Protein AF-H1PMN9-F1 (afdb_monomer_lite)

Radius of gyration: 18.44 Å; chains: 1; bounding box: 35×22×54 Å

Foldseek 3Di:
DPDDDPVLQDQDPVRDTQCLVVQLVVVLVVCVVVVNSVVDDSVNSSVVSVVVSVVVVVVVVVVVCVPPVQQDPVGDGVPVD

pLDDT: mean 85.69, std 13.82, range [52.06, 98.12]

Sequence (81 aa):
MPEPHDFLSTTQKDGTEFQAKEIYTETWEWLKEVGVSQKVPTPLIERYTMCAARWIQCEELTSKFHKSDQTDVYGYNLWDM

Secondary structure (DSSP, 8-state):
-PPPPGGGGPBPTTSPBPTHHHHHHHHHHHHHHTT-GGGS-HHHHHHHHHHHHHHHHHHHHHHHHHHHTTB-TTS-BTT--

Structure (mmCIF, N/CA/C/O backbone):
data_AF-H1PMN9-F1
#
_entry.id   AF-H1PMN9-F1
#
loop_
_atom_site.group_PDB
_atom_site.id
_atom_site.type_symbol
_atom_site.label_atom_id
_atom_site.label_alt_id
_atom_site.label_comp_id
_atom_site.label_asym_id
_atom_site.label_entity_id
_atom_site.label_seq_id
_atom_site.pdbx_PDB_ins_code
_atom_site.Cartn_x
_atom_site.Cartn_y
_atom_site.Cartn_z
_atom_site.occupancy
_atom_site.B_iso_or_equiv
_atom_site.auth_seq_id
_atom_site.auth_comp_id
_atom_site.auth_asym_id
_atom_site.auth_atom_id
_atom_site.pdbx_PDB_model_num
ATOM 1 N N . MET A 1 1 ? -5.368 10.404 11.280 1.00 86.94 1 MET A N 1
ATOM 2 C CA . MET A 1 1 ? -4.881 9.128 10.737 1.00 86.94 1 MET A CA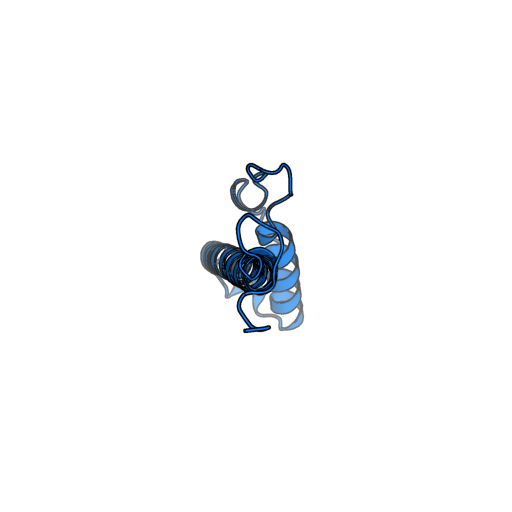 1
ATOM 3 C C . MET A 1 1 ? -3.793 8.602 11.655 1.00 86.94 1 MET A C 1
ATOM 5 O O . MET A 1 1 ? -3.007 9.431 12.101 1.00 86.94 1 MET A O 1
ATOM 9 N N . PRO A 1 2 ? -3.771 7.304 12.001 1.00 91.00 2 PRO A N 1
ATOM 10 C CA . PRO A 1 2 ? -2.620 6.685 12.655 1.00 91.00 2 PRO A CA 1
ATOM 11 C C . PRO A 1 2 ? -1.375 6.830 11.780 1.00 91.00 2 PRO A C 1
ATOM 13 O O . PRO A 1 2 ? -1.490 6.780 10.553 1.00 91.00 2 PRO A O 1
ATOM 16 N N . GLU A 1 3 ? -0.215 7.014 12.399 1.00 93.38 3 GLU A N 1
ATOM 17 C CA . GLU A 1 3 ? 1.052 7.096 11.674 1.00 93.38 3 GLU A CA 1
ATOM 18 C C . GLU A 1 3 ? 1.293 5.788 10.893 1.00 93.38 3 GLU A C 1
ATOM 20 O O . GLU A 1 3 ? 1.235 4.716 11.502 1.00 93.38 3 GLU A O 1
ATOM 25 N N . PRO A 1 4 ? 1.476 5.848 9.559 1.00 91.94 4 PRO A N 1
ATOM 26 C CA . PRO A 1 4 ? 1.777 4.665 8.762 1.00 91.94 4 PRO A CA 1
ATOM 27 C C . PRO A 1 4 ? 3.187 4.165 9.065 1.00 91.94 4 PRO A C 1
ATOM 29 O O . PRO A 1 4 ? 4.103 4.963 9.250 1.00 91.94 4 PRO A O 1
ATOM 32 N N . HIS A 1 5 ? 3.389 2.849 9.028 1.00 94.38 5 HIS A N 1
ATOM 33 C CA . HIS A 1 5 ? 4.738 2.294 9.126 1.00 94.38 5 HIS A CA 1
ATOM 34 C C . HIS A 1 5 ? 5.646 2.731 7.960 1.00 94.38 5 HIS A C 1
ATOM 36 O O . HIS A 1 5 ? 5.221 2.784 6.802 1.00 94.38 5 HIS A O 1
ATOM 42 N N . ASP A 1 6 ? 6.937 2.928 8.250 1.00 92.06 6 ASP A N 1
ATOM 43 C CA . ASP A 1 6 ? 7.956 3.405 7.298 1.00 92.06 6 ASP A CA 1
ATOM 44 C C . ASP A 1 6 ? 8.046 2.582 6.003 1.00 92.06 6 ASP A C 1
ATOM 46 O O . ASP A 1 6 ? 8.330 3.115 4.926 1.00 92.06 6 ASP A O 1
ATOM 50 N N . PHE A 1 7 ? 7.767 1.275 6.072 1.00 88.38 7 PHE A N 1
ATOM 51 C CA . PHE A 1 7 ? 7.838 0.395 4.902 1.00 88.38 7 PHE A CA 1
ATOM 52 C C . PHE A 1 7 ? 6.826 0.766 3.802 1.00 88.38 7 PHE A C 1
ATOM 54 O O . PHE A 1 7 ? 7.032 0.420 2.639 1.00 88.38 7 PHE A O 1
ATOM 61 N N . LEU A 1 8 ? 5.759 1.501 4.139 1.00 89.25 8 LEU A N 1
ATOM 62 C CA . LEU A 1 8 ? 4.779 2.018 3.177 1.00 89.25 8 LEU A CA 1
ATOM 63 C C . LEU A 1 8 ? 5.338 3.153 2.313 1.00 89.25 8 LEU A C 1
ATOM 65 O O . LEU A 1 8 ? 4.775 3.442 1.264 1.00 89.25 8 LEU A O 1
ATOM 69 N N . SER A 1 9 ? 6.440 3.774 2.742 1.00 87.56 9 SER A N 1
ATOM 70 C CA . SER A 1 9 ? 7.090 4.909 2.069 1.00 87.56 9 SER A CA 1
ATOM 71 C C . SER A 1 9 ? 8.492 4.565 1.552 1.00 87.56 9 SER A C 1
ATOM 73 O O . SER A 1 9 ? 9.267 5.455 1.219 1.00 87.56 9 SER A O 1
ATOM 75 N N . THR A 1 10 ? 8.868 3.283 1.532 1.00 88.81 10 THR A N 1
ATOM 76 C CA . THR A 1 10 ? 10.225 2.868 1.147 1.00 88.81 10 THR A CA 1
ATOM 77 C C . THR A 1 10 ? 10.518 3.213 -0.311 1.00 88.81 10 THR A C 1
ATOM 79 O O . THR A 1 10 ? 9.756 2.845 -1.200 1.00 88.81 10 THR A O 1
ATOM 82 N N . THR A 1 11 ? 11.654 3.861 -0.571 1.00 85.69 11 THR A N 1
ATOM 83 C CA . THR A 1 11 ? 12.129 4.125 -1.934 1.00 85.69 11 THR A CA 1
ATOM 84 C C . THR A 1 11 ? 12.407 2.818 -2.672 1.00 85.69 11 THR A C 1
ATOM 86 O O . THR A 1 11 ? 13.063 1.909 -2.154 1.00 85.69 11 THR A O 1
ATOM 89 N N . GLN A 1 12 ? 11.902 2.711 -3.895 1.00 82.19 12 GLN A N 1
ATOM 90 C CA . GLN A 1 12 ? 12.118 1.553 -4.747 1.00 82.19 12 GLN A CA 1
ATOM 91 C C . GLN A 1 12 ? 1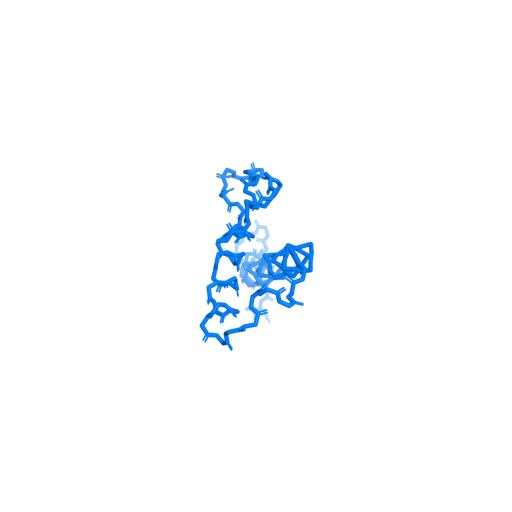3.534 1.547 -5.342 1.00 82.19 12 GLN A C 1
ATOM 93 O O . GLN A 1 12 ? 14.254 2.544 -5.309 1.00 82.19 12 GLN A O 1
ATOM 98 N N . LYS A 1 13 ? 13.955 0.407 -5.909 1.00 82.88 13 LYS A N 1
ATOM 99 C CA . LYS A 1 13 ? 15.295 0.264 -6.516 1.00 82.88 13 LYS A CA 1
ATOM 100 C C . LYS A 1 13 ? 15.555 1.258 -7.654 1.00 82.88 13 LYS A C 1
ATOM 102 O O . LYS A 1 13 ? 16.709 1.583 -7.903 1.00 82.88 13 LYS A O 1
ATOM 107 N N . ASP A 1 14 ? 14.508 1.699 -8.340 1.00 80.50 14 ASP A N 1
ATOM 108 C CA . ASP A 1 14 ? 14.562 2.673 -9.434 1.00 80.50 14 ASP A CA 1
ATOM 109 C C . ASP A 1 14 ? 14.481 4.135 -8.954 1.00 80.50 14 ASP A C 1
ATOM 111 O O . ASP A 1 14 ? 14.465 5.051 -9.772 1.00 80.50 14 ASP A O 1
ATOM 115 N N . GLY A 1 15 ? 14.459 4.365 -7.635 1.00 80.50 15 GLY A N 1
ATOM 116 C CA . GLY A 1 15 ? 14.390 5.693 -7.030 1.00 80.50 15 GLY A CA 1
ATOM 117 C C . GLY A 1 15 ? 12.978 6.266 -6.903 1.00 80.50 15 GLY A C 1
ATOM 118 O O . GLY A 1 15 ? 12.832 7.358 -6.359 1.00 80.50 15 GLY A O 1
ATOM 119 N N . THR A 1 16 ? 11.942 5.558 -7.362 1.00 78.69 16 THR A N 1
ATOM 120 C CA . THR A 1 16 ? 10.553 6.010 -7.210 1.00 78.69 16 THR A CA 1
ATOM 121 C C . THR A 1 16 ? 10.055 5.819 -5.776 1.00 78.69 16 THR A C 1
ATOM 123 O O . THR A 1 16 ? 10.489 4.910 -5.056 1.00 78.69 16 THR A O 1
ATOM 126 N N . GLU A 1 17 ? 9.152 6.693 -5.326 1.00 78.25 17 GLU A N 1
ATOM 127 C CA . GLU A 1 17 ? 8.456 6.478 -4.059 1.00 78.25 17 GLU A CA 1
ATOM 128 C C . GLU A 1 17 ? 7.416 5.370 -4.204 1.00 78.25 17 GLU A C 1
ATOM 130 O O . GLU A 1 17 ? 6.717 5.251 -5.212 1.00 78.25 17 GLU A O 1
ATOM 135 N N . PHE A 1 18 ? 7.304 4.540 -3.173 1.00 85.38 18 PHE A N 1
ATOM 136 C CA . PHE A 1 18 ? 6.335 3.463 -3.179 1.00 85.38 18 PHE A CA 1
ATOM 137 C C . PHE A 1 18 ? 4.923 3.998 -2.902 1.00 85.38 18 PHE A C 1
ATOM 139 O O . PHE A 1 18 ? 4.654 4.552 -1.839 1.00 85.38 18 PHE A O 1
ATOM 146 N N . GLN A 1 19 ? 4.005 3.776 -3.850 1.00 90.81 19 GLN A N 1
ATOM 147 C CA . GLN A 1 19 ? 2.622 4.292 -3.844 1.00 90.81 19 GLN A CA 1
ATOM 148 C C . GLN A 1 19 ? 1.778 3.884 -2.618 1.00 90.81 19 GLN A C 1
ATOM 150 O O . GLN 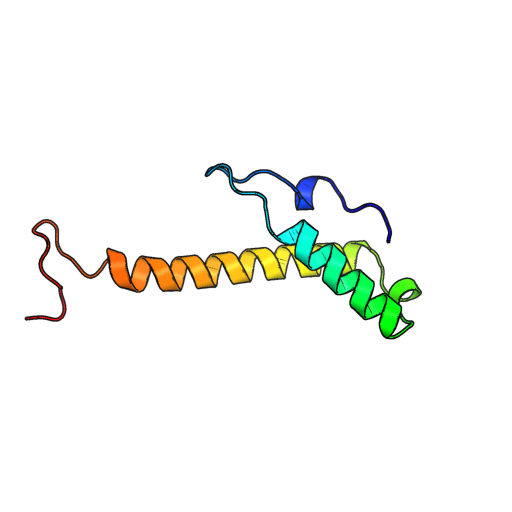A 1 19 ? 0.713 4.447 -2.379 1.00 90.81 19 GLN A O 1
ATOM 155 N N . ALA A 1 20 ? 2.222 2.914 -1.813 1.00 93.62 20 ALA A N 1
ATOM 156 C CA . ALA A 1 20 ? 1.446 2.389 -0.690 1.00 93.62 20 ALA A CA 1
ATOM 157 C C . ALA A 1 20 ? 1.093 3.455 0.370 1.00 93.62 20 ALA A C 1
ATOM 159 O O . ALA A 1 20 ? 0.037 3.357 0.999 1.00 93.62 20 ALA A O 1
ATOM 160 N N . LYS A 1 21 ? 1.932 4.485 0.553 1.00 93.38 21 LYS A N 1
ATOM 161 C CA . LYS A 1 21 ? 1.658 5.611 1.463 1.00 93.38 21 LYS A CA 1
ATOM 162 C C . LYS A 1 21 ? 0.479 6.476 1.008 1.00 93.38 21 LYS A C 1
ATOM 164 O O . LYS A 1 21 ? -0.345 6.882 1.830 1.00 93.38 21 LYS A O 1
ATOM 169 N N . GLU A 1 22 ? 0.402 6.760 -0.287 1.00 94.25 22 GLU A N 1
ATOM 170 C CA . GLU A 1 22 ? -0.670 7.567 -0.876 1.00 94.25 22 GLU A CA 1
ATOM 171 C C . GLU A 1 22 ? -2.003 6.826 -0.754 1.00 94.25 22 GLU A C 1
ATOM 173 O O . GLU A 1 22 ? -2.936 7.336 -0.136 1.00 94.25 22 GLU A O 1
ATOM 178 N N . ILE A 1 23 ? -2.025 5.548 -1.152 1.00 96.75 23 ILE A N 1
ATOM 179 C CA . ILE A 1 23 ? -3.204 4.676 -1.026 1.00 96.75 23 ILE A CA 1
ATOM 180 C C . ILE A 1 23 ? -3.656 4.569 0.438 1.00 96.75 23 ILE A C 1
ATOM 182 O O . ILE A 1 23 ? -4.854 4.526 0.717 1.00 96.75 23 ILE A O 1
ATOM 186 N N . TYR A 1 24 ? -2.723 4.529 1.398 1.00 97.06 24 TYR A N 1
ATOM 187 C CA . TYR A 1 24 ? -3.057 4.503 2.827 1.00 97.06 24 TYR A CA 1
ATOM 188 C C . TYR A 1 24 ? -3.788 5.768 3.268 1.00 97.06 24 TYR A C 1
ATOM 190 O O . TYR A 1 24 ? -4.813 5.672 3.947 1.00 97.06 24 TYR A O 1
ATOM 198 N N . THR A 1 25 ? -3.286 6.928 2.844 1.00 96.00 25 THR A N 1
ATOM 199 C CA . THR A 1 25 ? -3.888 8.229 3.149 1.00 96.00 25 THR A CA 1
ATOM 200 C C . THR A 1 25 ? -5.305 8.314 2.594 1.00 96.00 25 THR A C 1
ATOM 202 O O . THR A 1 25 ? -6.246 8.508 3.364 1.00 96.00 25 THR A O 1
ATOM 205 N N . GLU A 1 26 ? -5.476 8.043 1.301 1.00 97.19 26 GLU A N 1
ATOM 206 C CA . GLU A 1 26 ? -6.778 8.086 0.628 1.00 97.19 26 GLU A CA 1
ATOM 207 C C . GLU A 1 26 ? -7.780 7.097 1.238 1.00 97.19 26 GLU A C 1
ATOM 209 O O . GLU A 1 26 ? -8.930 7.439 1.519 1.00 97.19 26 GLU A O 1
ATOM 214 N N . THR A 1 27 ? -7.339 5.864 1.512 1.00 97.69 27 THR A N 1
ATOM 215 C CA . THR A 1 27 ? -8.203 4.831 2.101 1.00 97.69 27 THR A CA 1
ATOM 216 C C . THR A 1 27 ? -8.667 5.238 3.495 1.00 97.69 27 THR A C 1
ATOM 218 O O . THR A 1 27 ? -9.835 5.059 3.844 1.00 97.69 27 THR A O 1
ATOM 221 N N . TRP A 1 28 ? -7.770 5.784 4.321 1.00 97.62 28 TRP A N 1
ATOM 222 C CA . TRP A 1 28 ? -8.132 6.219 5.664 1.00 97.62 28 TRP A CA 1
ATOM 223 C C . TRP A 1 28 ? -9.067 7.432 5.645 1.00 97.62 28 TRP A C 1
ATOM 225 O O . TRP A 1 28 ? -10.002 7.494 6.450 1.00 97.62 28 TRP A O 1
ATOM 235 N N . GLU A 1 29 ? -8.838 8.379 4.736 1.00 97.88 29 GLU A N 1
ATOM 236 C CA . GLU A 1 29 ? -9.706 9.540 4.535 1.00 97.88 29 GLU A CA 1
ATOM 237 C C . GLU A 1 29 ? -11.110 9.115 4.109 1.00 97.88 29 GLU A C 1
ATOM 239 O O . GLU A 1 29 ? -12.079 9.499 4.765 1.00 97.88 29 GLU A O 1
ATOM 244 N N . TRP A 1 30 ? -11.229 8.206 3.141 1.00 98.06 30 TRP A N 1
ATOM 245 C CA . TRP A 1 30 ? -12.516 7.634 2.749 1.00 98.06 30 TRP A CA 1
ATOM 246 C C . TRP A 1 30 ? -13.221 6.924 3.919 1.00 98.06 30 TRP A C 1
ATOM 248 O O . TRP A 1 30 ? -14.400 7.158 4.193 1.00 98.06 30 TRP A O 1
ATOM 258 N N . LEU A 1 31 ? -12.501 6.105 4.698 1.00 97.88 31 LEU A N 1
ATOM 259 C CA . LEU A 1 31 ? -13.063 5.452 5.890 1.00 97.88 31 LEU A CA 1
ATOM 260 C C . LEU A 1 31 ? -13.522 6.463 6.953 1.00 97.88 31 LEU A C 1
ATOM 262 O O . LEU A 1 31 ? -14.459 6.189 7.714 1.00 97.88 31 LEU A O 1
ATOM 266 N N . LYS A 1 32 ? -12.848 7.614 7.049 1.00 97.62 32 LYS A N 1
ATOM 267 C CA . LYS A 1 32 ? -13.233 8.711 7.940 1.00 97.62 32 LYS A CA 1
ATOM 268 C C . LYS A 1 32 ? -14.504 9.392 7.441 1.00 97.62 32 LYS A C 1
ATOM 270 O O . LYS A 1 32 ? -15.380 9.636 8.265 1.00 97.62 32 LYS A O 1
ATOM 275 N N . GLU A 1 33 ? -14.627 9.649 6.142 1.00 98.12 33 GLU A N 1
ATOM 276 C CA . GLU A 1 33 ? -15.831 10.226 5.527 1.00 98.12 33 GLU A CA 1
ATOM 277 C C . GLU A 1 33 ? -17.061 9.333 5.721 1.00 98.12 33 GLU A C 1
ATOM 279 O O . GLU A 1 33 ? -18.131 9.817 6.082 1.00 98.12 33 GLU A O 1
ATOM 284 N N . VAL A 1 34 ? -16.893 8.015 5.591 1.00 97.56 34 VAL A N 1
ATOM 285 C CA . VAL A 1 34 ? -17.952 7.026 5.863 1.00 97.56 34 VAL A CA 1
ATOM 286 C C . VAL A 1 34 ? -18.242 6.878 7.372 1.00 97.56 34 VAL A C 1
ATOM 288 O O . VAL A 1 34 ? -19.246 6.290 7.771 1.00 97.56 34 VAL A O 1
ATOM 291 N N . GLY A 1 35 ? -17.388 7.421 8.246 1.00 97.62 35 GLY A N 1
ATOM 292 C CA . GLY A 1 35 ? -17.577 7.403 9.700 1.00 97.62 35 GLY A CA 1
ATOM 293 C C . GLY A 1 35 ? -17.212 6.075 10.371 1.00 97.62 35 GLY A C 1
ATOM 294 O O . GLY A 1 35 ? -17.656 5.794 11.486 1.00 97.62 35 GLY A O 1
ATOM 295 N N . VAL A 1 36 ? -16.404 5.238 9.714 1.00 97.56 36 VAL A N 1
ATOM 296 C CA . VAL A 1 36 ? -16.029 3.896 10.197 1.00 97.56 36 VAL A CA 1
ATOM 297 C C . VAL A 1 36 ? -14.532 3.722 10.449 1.00 97.56 36 VAL A C 1
ATOM 299 O O . VAL A 1 36 ? -14.125 2.650 10.888 1.00 97.56 36 VAL A O 1
ATOM 302 N N . SER A 1 37 ? -13.709 4.758 10.259 1.00 95.25 37 SER A N 1
ATOM 303 C CA . SER A 1 37 ? -12.245 4.686 10.435 1.00 95.25 37 SER A CA 1
ATOM 304 C C . SER A 1 37 ? -11.791 4.154 11.799 1.00 95.25 37 SER A C 1
ATOM 306 O O . SER A 1 37 ? -10.750 3.518 11.884 1.00 95.25 37 SER A O 1
ATOM 308 N N . GLN A 1 38 ? -12.579 4.350 12.862 1.00 93.62 38 GLN A N 1
ATOM 309 C CA . GLN A 1 38 ? -12.279 3.832 14.207 1.00 93.62 38 GLN A CA 1
ATOM 310 C C . GLN A 1 38 ? -12.608 2.340 14.392 1.00 93.62 38 GLN A C 1
ATOM 312 O O . GLN A 1 38 ? -12.192 1.733 15.372 1.00 93.62 38 GLN A O 1
ATOM 317 N N . LYS A 1 39 ? -13.382 1.745 13.477 1.00 96.56 39 LYS A N 1
ATOM 318 C CA . LYS A 1 39 ? -13.770 0.325 13.508 1.00 96.56 39 LYS A CA 1
ATOM 319 C C . LYS A 1 39 ? -12.822 -0.558 12.699 1.00 96.56 39 LYS A C 1
ATOM 321 O O . LYS A 1 39 ? -12.924 -1.780 12.769 1.00 96.56 39 LYS A O 1
ATOM 326 N N . VAL A 1 40 ? -11.934 0.049 11.915 1.00 96.56 40 VAL A N 1
ATOM 327 C CA . VAL A 1 40 ? -11.004 -0.650 11.029 1.00 96.56 40 VAL A CA 1
ATOM 328 C C . VAL A 1 40 ? -9.609 -0.617 11.659 1.00 96.56 40 VAL A C 1
ATOM 330 O O . VAL A 1 40 ? -9.063 0.468 11.850 1.00 96.56 40 VAL A O 1
ATOM 333 N N . PRO A 1 41 ? -9.011 -1.774 11.993 1.00 95.81 41 PRO A N 1
ATOM 334 C CA . PRO A 1 41 ? -7.659 -1.817 12.539 1.00 95.81 41 PRO A CA 1
ATOM 335 C C . PRO A 1 41 ? -6.630 -1.280 11.540 1.00 95.81 41 PRO A C 1
ATOM 337 O O . PRO A 1 41 ? -6.650 -1.670 10.373 1.00 95.81 41 PRO A O 1
ATOM 340 N N . THR A 1 42 ? -5.675 -0.470 12.006 1.00 95.31 42 THR A N 1
ATOM 341 C CA . THR A 1 42 ? -4.584 0.063 11.169 1.00 95.31 42 THR A CA 1
ATOM 342 C C . THR A 1 42 ? -3.875 -1.016 10.340 1.00 95.31 42 THR A C 1
ATOM 344 O O . THR A 1 42 ? -3.809 -0.840 9.125 1.00 95.31 42 THR A O 1
ATOM 347 N N . PRO A 1 43 ? -3.463 -2.178 10.902 1.00 95.75 43 PRO A N 1
ATOM 348 C CA . PRO A 1 43 ? -2.754 -3.200 10.124 1.00 95.75 43 PRO A CA 1
ATOM 349 C C . PRO A 1 43 ? -3.561 -3.763 8.945 1.00 95.75 43 PRO A C 1
ATOM 351 O O . PRO A 1 43 ? -2.989 -4.279 7.986 1.00 95.75 43 PRO A O 1
ATOM 354 N N . LEU A 1 44 ? -4.898 -3.678 8.996 1.00 97.19 44 LEU A N 1
ATOM 355 C CA . LEU A 1 44 ? -5.757 -4.106 7.893 1.00 97.19 44 LEU A CA 1
ATOM 356 C C . LEU A 1 44 ? -5.659 -3.140 6.708 1.00 97.19 44 LEU A C 1
ATOM 358 O O . LEU A 1 44 ? -5.565 -3.587 5.566 1.00 97.19 44 LEU A O 1
ATOM 362 N N . ILE A 1 45 ? -5.645 -1.835 6.989 1.00 97.00 45 ILE A N 1
ATOM 363 C CA . ILE A 1 45 ? -5.484 -0.788 5.975 1.00 97.00 45 ILE A CA 1
ATOM 364 C C . ILE A 1 45 ? -4.086 -0.900 5.366 1.00 97.00 45 ILE A C 1
ATOM 366 O O . ILE A 1 45 ? -3.959 -0.952 4.152 1.00 97.00 45 ILE A O 1
ATOM 370 N N . GLU A 1 46 ? -3.047 -1.044 6.188 1.00 96.12 46 GLU A N 1
ATOM 371 C CA . GLU A 1 46 ? -1.665 -1.190 5.709 1.00 96.12 46 GLU A CA 1
ATOM 372 C C . GLU A 1 46 ? -1.477 -2.427 4.826 1.00 96.12 46 GLU A C 1
ATOM 374 O O . GLU A 1 46 ? -0.809 -2.381 3.796 1.00 96.12 46 GLU A O 1
ATOM 379 N N . ARG A 1 47 ? -2.103 -3.553 5.184 1.00 97.06 47 ARG A N 1
ATOM 380 C CA . ARG A 1 47 ? -2.072 -4.746 4.333 1.00 97.06 47 ARG A CA 1
ATOM 381 C C . ARG A 1 47 ? -2.780 -4.505 3.001 1.00 97.06 47 ARG A C 1
ATOM 383 O O . ARG A 1 47 ? -2.264 -4.918 1.964 1.00 97.06 47 ARG A O 1
ATOM 390 N N . TYR A 1 48 ? -3.944 -3.856 3.023 1.00 97.44 48 TYR A N 1
ATOM 391 C CA . TYR A 1 48 ? -4.672 -3.495 1.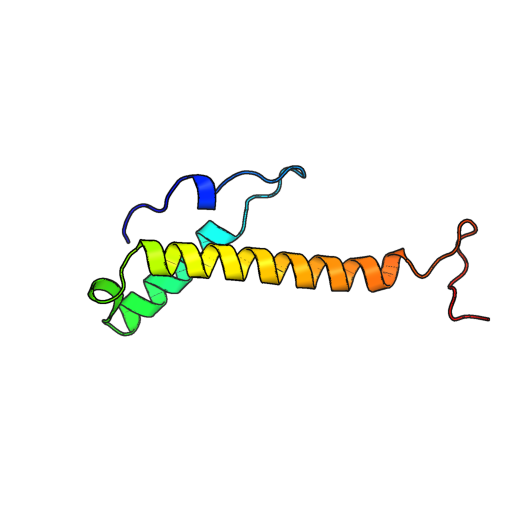808 1.00 97.44 48 TYR A CA 1
ATOM 392 C C . TYR A 1 48 ? -3.824 -2.601 0.895 1.00 97.44 48 TYR A C 1
ATOM 394 O O . TYR A 1 48 ? -3.696 -2.896 -0.291 1.00 97.44 48 TYR A O 1
ATOM 402 N N . THR A 1 49 ? -3.181 -1.572 1.445 1.00 96.69 49 THR A N 1
ATOM 403 C CA . THR A 1 49 ? -2.417 -0.585 0.671 1.00 96.69 49 THR A CA 1
ATOM 404 C C . THR A 1 49 ? -1.169 -1.197 0.051 1.00 96.69 49 THR A C 1
ATOM 406 O O . THR A 1 49 ? -0.882 -0.953 -1.118 1.00 96.69 49 THR A O 1
ATOM 409 N N . MET A 1 50 ? -0.479 -2.076 0.784 1.00 95.38 50 MET A N 1
ATOM 410 C CA . MET A 1 50 ? 0.626 -2.876 0.254 1.00 95.38 50 MET A CA 1
ATOM 411 C C . MET A 1 50 ? 0.182 -3.749 -0.924 1.00 95.38 50 MET A C 1
ATOM 413 O O . MET A 1 50 ? 0.852 -3.782 -1.956 1.00 95.38 50 MET A O 1
ATOM 417 N N . CYS A 1 51 ? -0.938 -4.464 -0.782 1.00 96.75 51 CYS A N 1
ATOM 418 C CA . CYS A 1 51 ? -1.469 -5.317 -1.844 1.00 96.75 51 CYS A CA 1
ATOM 419 C C . CYS A 1 51 ? -1.899 -4.501 -3.070 1.00 96.75 51 CYS A C 1
ATOM 421 O O . CYS A 1 51 ? -1.552 -4.876 -4.187 1.00 96.75 51 CYS A O 1
ATOM 423 N N . ALA A 1 52 ? -2.595 -3.381 -2.865 1.00 97.00 52 ALA A N 1
ATOM 424 C CA . ALA A 1 52 ? -3.037 -2.491 -3.933 1.00 97.00 52 ALA A CA 1
ATOM 425 C C . ALA A 1 52 ? -1.848 -1.885 -4.696 1.00 97.00 52 ALA A C 1
ATOM 427 O O . ALA A 1 52 ? -1.802 -1.982 -5.919 1.00 97.00 52 ALA A O 1
ATOM 428 N N . ALA A 1 53 ? -0.840 -1.362 -3.988 1.00 94.62 53 ALA A N 1
ATOM 429 C CA . ALA A 1 53 ? 0.364 -0.810 -4.610 1.00 94.62 53 ALA A CA 1
ATOM 430 C C . ALA A 1 53 ? 1.117 -1.860 -5.444 1.00 94.62 53 ALA A C 1
ATOM 432 O O . ALA A 1 53 ? 1.584 -1.578 -6.545 1.00 94.62 53 ALA A O 1
ATOM 433 N N . ARG A 1 54 ? 1.223 -3.100 -4.946 1.00 94.00 54 ARG A N 1
ATOM 434 C CA . ARG A 1 54 ? 1.846 -4.196 -5.706 1.00 94.00 54 ARG A CA 1
ATOM 435 C C . ARG A 1 54 ? 1.019 -4.623 -6.911 1.00 94.00 54 ARG A C 1
ATOM 437 O O . ARG A 1 54 ? 1.604 -4.920 -7.946 1.00 94.00 54 ARG A O 1
ATOM 444 N N . TRP A 1 55 ? -0.306 -4.630 -6.799 1.00 95.38 55 TRP A N 1
ATOM 445 C CA . TRP A 1 55 ? -1.176 -4.913 -7.935 1.00 95.38 55 TRP A CA 1
ATOM 446 C C . TRP A 1 55 ? -1.024 -3.856 -9.039 1.00 95.38 55 TRP A C 1
ATOM 448 O O . TRP A 1 55 ? -0.775 -4.230 -10.181 1.00 95.38 55 TRP A O 1
ATOM 458 N N . ILE A 1 56 ? -1.041 -2.561 -8.699 1.00 92.38 56 ILE A N 1
ATOM 459 C CA . ILE A 1 56 ? -0.811 -1.464 -9.661 1.00 92.38 56 ILE A CA 1
ATOM 460 C C . ILE A 1 56 ? 0.539 -1.636 -10.366 1.00 92.38 56 ILE A C 1
ATOM 462 O O . ILE A 1 56 ? 0.618 -1.545 -11.588 1.00 92.38 56 ILE A O 1
ATOM 466 N N . GLN A 1 57 ? 1.595 -1.973 -9.623 1.00 89.31 57 GLN A N 1
ATOM 467 C CA . GLN A 1 57 ? 2.905 -2.254 -10.217 1.00 89.31 57 GLN A CA 1
ATOM 468 C C . GLN A 1 57 ? 2.872 -3.422 -11.199 1.00 89.31 57 GLN A C 1
ATOM 470 O O . GLN A 1 57 ? 3.486 -3.342 -12.261 1.00 89.31 57 GLN A O 1
ATOM 475 N N . CYS A 1 58 ? 2.164 -4.503 -10.873 1.00 91.56 58 CYS A N 1
ATOM 476 C CA . CYS A 1 58 ? 1.987 -5.618 -11.798 1.00 91.56 58 CYS A CA 1
ATOM 477 C C . CYS A 1 58 ? 1.251 -5.189 -13.077 1.00 91.56 58 CYS A C 1
ATOM 479 O O . CYS A 1 58 ? 1.678 -5.575 -14.165 1.00 91.56 58 CYS A O 1
ATOM 481 N N . GLU A 1 59 ? 0.202 -4.372 -12.973 1.00 92.69 59 GLU A N 1
ATOM 482 C CA . GLU A 1 59 ? -0.534 -3.847 -14.134 1.00 92.69 59 GLU A CA 1
ATOM 483 C C . GLU A 1 59 ? 0.337 -2.925 -14.998 1.00 92.69 59 GLU A C 1
ATOM 485 O O . GLU A 1 59 ? 0.361 -3.049 -16.227 1.00 92.69 59 GLU A O 1
ATOM 490 N N . GLU A 1 60 ? 1.115 -2.036 -14.376 1.00 88.25 60 GLU A N 1
ATOM 491 C CA . GLU A 1 60 ? 2.047 -1.163 -15.089 1.00 88.25 60 GLU A CA 1
ATOM 492 C C . GLU A 1 60 ? 3.132 -1.953 -15.817 1.00 88.25 60 GLU A C 1
ATOM 494 O O . GLU A 1 60 ? 3.438 -1.656 -16.972 1.00 88.25 60 GLU A O 1
ATOM 499 N N . LEU A 1 61 ? 3.721 -2.956 -15.157 1.00 86.19 61 LEU A N 1
ATOM 500 C CA . LEU A 1 61 ? 4.721 -3.826 -15.770 1.00 86.19 61 LEU A CA 1
ATOM 501 C C . LEU A 1 61 ? 4.108 -4.590 -16.943 1.00 86.19 61 LEU A C 1
ATOM 503 O O . LEU A 1 61 ? 4.664 -4.561 -18.036 1.00 86.19 61 LEU A O 1
ATOM 507 N N . THR A 1 62 ? 2.933 -5.194 -16.756 1.00 82.50 62 THR A N 1
ATOM 508 C CA . THR A 1 62 ? 2.215 -5.916 -17.820 1.00 82.50 62 THR A CA 1
ATOM 509 C C . THR A 1 62 ? 1.941 -5.008 -19.021 1.00 82.50 62 THR A C 1
ATOM 511 O O . THR A 1 62 ? 2.182 -5.390 -20.165 1.00 82.50 62 THR A O 1
ATOM 514 N N . SER A 1 63 ? 1.524 -3.767 -18.769 1.00 78.62 63 SER A N 1
ATOM 515 C CA . SER A 1 63 ? 1.261 -2.771 -19.813 1.00 78.62 63 SER A CA 1
ATOM 516 C C . SER A 1 63 ? 2.531 -2.301 -20.539 1.00 78.62 63 SER A C 1
ATOM 518 O O . SER A 1 63 ? 2.486 -2.027 -21.740 1.00 78.62 63 SER A O 1
ATOM 520 N N . LYS A 1 64 ? 3.667 -2.196 -19.833 1.00 70.69 64 LYS A N 1
ATOM 521 C CA . LYS A 1 64 ? 4.969 -1.776 -20.386 1.00 70.69 64 LYS A CA 1
ATOM 522 C C . LYS A 1 64 ? 5.623 -2.895 -21.214 1.00 70.69 64 LYS A C 1
ATOM 524 O O . LYS A 1 64 ? 6.013 -2.644 -22.355 1.00 70.69 64 LYS A O 1
ATOM 529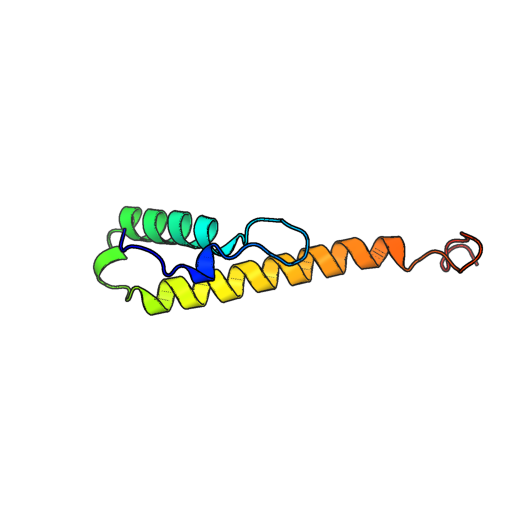 N N . PHE A 1 65 ? 5.673 -4.123 -20.690 1.00 60.41 65 PHE A N 1
ATOM 530 C CA . PHE A 1 65 ? 6.259 -5.284 -21.380 1.00 60.41 65 PHE A CA 1
ATOM 531 C C . PHE A 1 65 ? 5.490 -5.680 -22.639 1.00 60.41 65 PHE A C 1
ATOM 533 O O . PHE A 1 65 ? 6.090 -6.125 -23.613 1.00 60.41 65 PHE A O 1
ATOM 540 N N . HIS A 1 66 ? 4.179 -5.419 -22.693 1.00 54.84 66 HIS A N 1
ATOM 541 C CA . HIS A 1 66 ? 3.415 -5.663 -23.912 1.00 54.84 66 HIS A CA 1
ATOM 542 C C . HIS A 1 66 ? 3.922 -4.861 -25.123 1.00 54.84 66 HIS A C 1
ATOM 544 O O . HIS A 1 66 ? 3.633 -5.257 -26.243 1.00 54.84 66 HIS A O 1
ATOM 550 N N . LYS A 1 67 ? 4.662 -3.756 -24.942 1.00 52.06 67 LYS A N 1
ATOM 551 C CA . LYS A 1 67 ? 5.207 -2.957 -26.057 1.00 52.06 67 LYS A CA 1
ATOM 552 C C . LYS A 1 67 ? 6.697 -3.180 -26.309 1.00 52.06 67 LYS A C 1
ATOM 554 O O . LYS A 1 67 ? 7.107 -3.140 -27.462 1.00 52.06 67 LYS A O 1
ATOM 559 N N . SER A 1 68 ? 7.506 -3.383 -25.268 1.00 53.94 68 SER A N 1
ATOM 560 C CA . SER A 1 68 ? 8.964 -3.537 -25.415 1.00 53.94 68 SER A CA 1
ATOM 561 C C . SER A 1 68 ? 9.390 -4.913 -25.917 1.00 53.94 68 SER A C 1
ATOM 563 O O . SER A 1 68 ? 10.457 -5.031 -26.508 1.00 53.94 68 SER A O 1
ATOM 565 N N . ASP A 1 69 ? 8.558 -5.934 -25.711 1.00 55.53 69 ASP A N 1
ATOM 566 C CA . ASP A 1 69 ? 8.896 -7.324 -26.045 1.00 55.53 69 ASP A CA 1
ATOM 567 C C . ASP A 1 69 ? 8.378 -7.731 -27.431 1.00 55.53 69 ASP A C 1
ATOM 569 O O . ASP A 1 69 ? 8.420 -8.901 -27.805 1.00 55.53 69 ASP A O 1
ATOM 573 N N . GLN A 1 70 ? 7.866 -6.769 -28.202 1.00 57.59 70 GLN A N 1
ATOM 574 C CA . GLN A 1 70 ? 7.347 -7.019 -29.543 1.00 57.59 70 GLN A CA 1
ATOM 575 C C . GLN A 1 70 ? 8.378 -6.788 -30.632 1.00 57.59 70 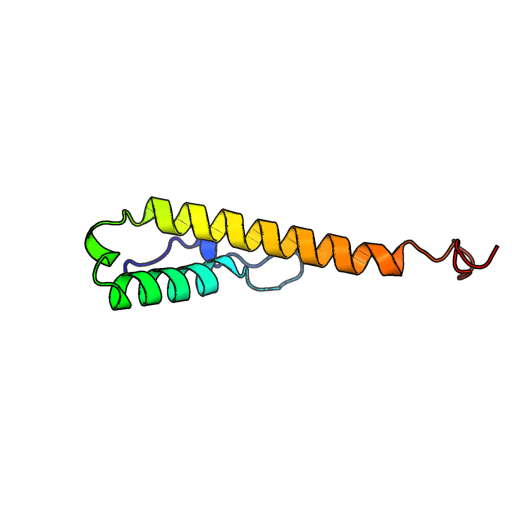GLN A C 1
ATOM 577 O O . GLN A 1 70 ? 8.092 -7.157 -31.757 1.00 57.59 70 GLN A O 1
ATOM 582 N N . THR A 1 71 ? 9.551 -6.227 -30.339 1.00 62.31 71 THR A N 1
ATOM 583 C CA . THR A 1 71 ? 10.611 -6.059 -31.337 1.00 62.31 71 THR A CA 1
ATOM 584 C C . THR A 1 71 ? 11.715 -7.087 -31.142 1.00 62.31 71 THR A C 1
ATOM 586 O O . THR A 1 71 ? 12.212 -7.250 -30.028 1.00 62.31 71 THR A O 1
ATOM 589 N N . ASP A 1 72 ? 12.117 -7.773 -32.210 1.00 66.38 72 ASP A N 1
ATOM 590 C CA . ASP A 1 72 ? 13.278 -8.664 -32.178 1.00 66.38 72 ASP A CA 1
ATOM 591 C C . ASP A 1 72 ? 14.597 -7.891 -31.944 1.00 66.38 72 ASP A C 1
ATOM 593 O O . ASP A 1 72 ? 14.629 -6.661 -31.854 1.00 66.38 72 ASP A O 1
ATOM 597 N N . VAL A 1 73 ? 15.726 -8.607 -31.869 1.00 66.88 73 VAL A N 1
ATOM 598 C CA . VAL A 1 73 ? 17.067 -8.002 -31.695 1.00 66.88 73 VAL A CA 1
ATOM 599 C C . VAL A 1 73 ? 17.475 -7.051 -32.834 1.00 66.88 73 VAL A C 1
ATOM 601 O O . VAL A 1 73 ? 18.504 -6.383 -32.731 1.00 66.88 73 VAL A O 1
ATOM 604 N N . TYR A 1 74 ? 16.689 -6.990 -33.911 1.00 71.50 74 TYR A N 1
ATOM 605 C CA . TYR A 1 74 ? 16.886 -6.140 -35.079 1.00 71.50 74 TYR A CA 1
ATOM 606 C C . TYR A 1 74 ? 15.863 -4.994 -35.170 1.00 71.50 74 TYR A C 1
ATOM 608 O O . TYR A 1 74 ? 15.971 -4.166 -36.074 1.00 71.50 74 TYR A O 1
ATOM 616 N N . GLY A 1 75 ? 14.917 -4.896 -34.229 1.00 68.69 75 GLY A N 1
ATOM 617 C CA . GLY A 1 75 ? 13.920 -3.829 -34.175 1.00 68.69 75 GLY A CA 1
ATOM 618 C C . GLY A 1 75 ? 12.654 -4.079 -35.003 1.00 68.69 75 GLY A C 1
ATOM 619 O O . GLY A 1 75 ? 11.882 -3.140 -35.189 1.00 68.69 75 GLY A O 1
ATOM 620 N N . TYR A 1 76 ? 12.420 -5.298 -35.500 1.00 71.06 76 TYR A N 1
ATOM 621 C CA . TYR A 1 76 ? 11.191 -5.645 -36.225 1.00 71.06 76 TYR A CA 1
ATOM 622 C C . TYR A 1 76 ? 10.087 -6.082 -35.276 1.00 71.06 76 TYR A C 1
ATOM 624 O O . TYR A 1 76 ? 10.327 -6.930 -34.417 1.00 71.06 76 TYR A O 1
ATOM 632 N N . ASN A 1 77 ? 8.867 -5.567 -35.469 1.00 71.25 77 ASN A N 1
ATOM 633 C CA . ASN A 1 77 ? 7.717 -6.065 -34.725 1.00 71.25 77 ASN A CA 1
ATOM 634 C C . ASN A 1 77 ? 7.445 -7.532 -35.089 1.00 71.25 77 ASN A C 1
ATOM 636 O O . ASN A 1 77 ? 7.198 -7.864 -36.246 1.00 71.25 77 ASN A O 1
ATOM 640 N N . LEU A 1 78 ? 7.397 -8.396 -34.081 1.00 62.66 78 LEU A N 1
ATOM 641 C CA . LEU A 1 78 ? 7.107 -9.827 -34.167 1.00 62.66 78 LEU A CA 1
ATOM 642 C C . LEU A 1 78 ? 5.701 -10.137 -34.722 1.00 62.66 78 LEU A C 1
ATOM 644 O O . LEU A 1 78 ? 5.420 -11.289 -35.034 1.00 62.66 78 LEU A O 1
ATOM 648 N N . TRP A 1 79 ? 4.832 -9.129 -34.852 1.00 60.38 79 TRP A N 1
ATOM 649 C CA . TRP A 1 79 ? 3.468 -9.238 -35.388 1.00 60.38 79 TRP A CA 1
ATOM 650 C C . TRP A 1 79 ? 3.323 -8.774 -36.847 1.00 60.38 79 TRP A C 1
ATOM 652 O O . TRP A 1 79 ? 2.244 -8.923 -37.412 1.00 60.38 79 TRP A O 1
ATOM 662 N N . ASP A 1 80 ? 4.385 -8.225 -37.449 1.00 62.34 80 ASP A N 1
ATOM 663 C CA . ASP A 1 80 ? 4.408 -7.758 -38.846 1.00 62.34 80 ASP A CA 1
ATOM 664 C C . ASP A 1 80 ? 4.874 -8.861 -39.838 1.00 62.34 80 ASP A C 1
ATOM 666 O O . ASP A 1 80 ? 5.162 -8.563 -41.000 1.00 62.34 80 ASP A O 1
ATOM 670 N N . MET A 1 81 ? 4.953 -10.130 -39.396 1.00 53.31 81 MET A N 1
ATOM 671 C CA . MET A 1 81 ? 5.254 -11.321 -40.223 1.00 53.31 81 MET A CA 1
ATOM 672 C C . MET A 1 81 ? 4.006 -12.108 -40.625 1.00 53.31 81 MET A C 1
ATOM 674 O O . MET A 1 81 ? 3.150 -12.364 -39.749 1.00 53.31 81 MET A O 1
#